Protein AF-A0A9R0RN13-F1 (afdb_monomer_lite)

Structure (mmCIF, N/CA/C/O backbone):
data_AF-A0A9R0RN13-F1
#
_entry.id   AF-A0A9R0RN13-F1
#
loop_
_atom_site.group_PDB
_atom_site.id
_atom_site.type_symbol
_atom_site.label_atom_id
_atom_site.label_alt_id
_atom_site.label_comp_id
_atom_site.label_asym_id
_atom_site.label_entity_id
_atom_site.label_seq_id
_atom_site.pdbx_PDB_ins_code
_atom_site.Cartn_x
_atom_site.Cartn_y
_atom_site.Cartn_z
_atom_site.occupancy
_atom_site.B_iso_or_equiv
_atom_site.auth_seq_id
_atom_site.auth_comp_id
_atom_site.auth_asym_id
_atom_site.auth_atom_id
_atom_site.pdbx_PDB_model_num
ATOM 1 N N . MET A 1 1 ? -18.129 -8.761 18.631 1.00 75.12 1 MET A N 1
ATOM 2 C CA . MET A 1 1 ? -18.322 -8.670 17.165 1.00 75.12 1 MET A CA 1
ATOM 3 C C . MET A 1 1 ? -16.975 -8.363 16.521 1.00 75.12 1 MET A C 1
ATOM 5 O O . MET A 1 1 ? -16.080 -7.928 17.233 1.00 75.12 1 MET A O 1
ATOM 9 N N . LEU A 1 2 ? -16.798 -8.599 15.219 1.00 87.56 2 LEU A N 1
ATOM 10 C CA . LEU A 1 2 ? -15.538 -8.291 14.517 1.00 87.56 2 LEU A CA 1
ATOM 11 C C . LEU A 1 2 ? -15.186 -6.798 14.611 1.00 87.56 2 LEU A C 1
ATOM 13 O O . LEU A 1 2 ? -14.055 -6.462 14.947 1.00 87.56 2 LEU A O 1
ATOM 17 N N . SER A 1 3 ? -16.188 -5.928 14.473 1.00 85.31 3 SER A N 1
ATOM 18 C CA . SER A 1 3 ? -16.075 -4.471 14.648 1.00 85.31 3 SER A CA 1
ATOM 19 C C . SER A 1 3 ? -15.494 -4.024 15.995 1.00 85.31 3 SER A C 1
ATOM 21 O O . SER A 1 3 ? -14.998 -2.912 16.100 1.00 85.31 3 SER A O 1
ATOM 23 N N . SER A 1 4 ? -15.543 -4.865 17.034 1.00 89.81 4 SER A N 1
ATOM 24 C CA . SER A 1 4 ? -15.033 -4.524 18.366 1.00 89.81 4 SER A CA 1
ATOM 25 C C . SER A 1 4 ? -13.633 -5.079 18.649 1.00 89.81 4 SER A C 1
ATOM 27 O O . SER A 1 4 ? -13.176 -4.981 19.784 1.00 89.81 4 SER A O 1
ATOM 29 N N . ARG A 1 5 ? -12.999 -5.774 17.692 1.00 94.62 5 ARG A N 1
ATOM 30 C CA . ARG A 1 5 ? -11.704 -6.454 17.905 1.00 94.62 5 ARG A CA 1
ATOM 31 C C . ARG A 1 5 ? -10.745 -6.371 16.721 1.00 94.62 5 ARG A C 1
ATOM 33 O O . ARG A 1 5 ? -9.541 -6.340 16.944 1.00 94.62 5 ARG A O 1
ATOM 40 N N . ALA A 1 6 ? -11.244 -6.387 15.488 1.00 95.69 6 ALA A N 1
ATOM 41 C CA . ALA A 1 6 ? -10.392 -6.278 14.312 1.00 95.69 6 ALA A CA 1
ATOM 42 C C . ALA A 1 6 ? -9.966 -4.827 14.091 1.00 95.69 6 ALA A C 1
ATOM 44 O O . ALA A 1 6 ? -10.798 -3.924 14.075 1.00 95.69 6 ALA A O 1
ATOM 45 N N . VAL A 1 7 ? -8.661 -4.637 13.910 1.00 95.94 7 VAL A N 1
ATOM 46 C CA . VAL A 1 7 ? -8.047 -3.325 13.675 1.00 95.94 7 VAL A CA 1
ATOM 47 C C . VAL A 1 7 ? -7.988 -3.011 12.181 1.00 95.94 7 VAL A C 1
ATOM 49 O O . VAL A 1 7 ? -8.285 -1.890 11.780 1.00 95.94 7 VAL A O 1
ATOM 52 N N . ALA A 1 8 ? -7.638 -4.002 11.357 1.00 96.44 8 ALA A N 1
ATOM 53 C CA . ALA A 1 8 ? -7.587 -3.874 9.907 1.00 96.44 8 ALA A CA 1
ATOM 54 C C . ALA A 1 8 ? -7.795 -5.232 9.217 1.00 96.44 8 ALA A C 1
ATOM 56 O O . ALA A 1 8 ? -7.550 -6.281 9.817 1.00 96.44 8 ALA A O 1
ATOM 57 N N . TYR A 1 9 ? -8.211 -5.199 7.952 1.00 96.19 9 TYR A N 1
ATOM 58 C CA . TYR A 1 9 ? -8.271 -6.355 7.059 1.00 96.19 9 TYR A CA 1
ATOM 59 C C . TYR A 1 9 ? -7.315 -6.166 5.874 1.00 96.19 9 TYR A C 1
ATOM 61 O O . TYR A 1 9 ? -7.323 -5.130 5.208 1.00 96.19 9 TYR A O 1
ATOM 69 N N . LEU A 1 10 ? -6.476 -7.167 5.613 1.00 95.62 10 LEU A N 1
ATOM 70 C CA . LEU A 1 10 ? -5.526 -7.158 4.504 1.00 95.62 10 LEU A CA 1
ATOM 71 C C . LEU A 1 10 ? -5.960 -8.204 3.486 1.00 95.62 10 LEU A C 1
ATOM 73 O O . LEU A 1 10 ? -5.964 -9.398 3.776 1.00 95.62 10 LEU A O 1
ATOM 77 N N . ASN A 1 11 ? -6.324 -7.732 2.305 1.00 94.25 11 ASN A N 1
ATOM 78 C CA . ASN A 1 11 ? -6.741 -8.551 1.189 1.00 94.25 11 ASN A CA 1
ATOM 79 C C . ASN A 1 11 ? -5.533 -8.848 0.288 1.00 94.25 11 ASN A C 1
ATOM 81 O O . ASN A 1 11 ? -4.865 -7.919 -0.177 1.00 94.25 11 ASN A O 1
ATOM 85 N N . ILE A 1 12 ? -5.236 -10.138 0.109 1.00 91.44 12 ILE A N 1
ATOM 86 C CA . ILE A 1 12 ? -4.014 -10.661 -0.536 1.00 91.44 12 ILE A CA 1
ATOM 87 C C . ILE A 1 12 ? -4.383 -11.755 -1.566 1.00 91.44 12 ILE A C 1
ATOM 89 O O . ILE A 1 12 ? -3.583 -12.630 -1.889 1.00 91.44 12 ILE A O 1
ATOM 93 N N . ASP A 1 13 ? -5.620 -11.771 -2.071 1.00 88.50 13 ASP A N 1
ATOM 94 C CA . ASP A 1 13 ? -5.951 -12.599 -3.230 1.00 88.50 13 ASP A CA 1
ATOM 95 C C . ASP A 1 13 ? -5.363 -11.968 -4.500 1.00 88.50 13 ASP A C 1
ATOM 97 O O . ASP A 1 13 ? -5.342 -10.749 -4.663 1.00 88.50 13 ASP A O 1
ATOM 101 N N . VAL A 1 14 ? -4.847 -12.816 -5.397 1.00 87.25 14 VAL A N 1
ATOM 102 C CA . VAL A 1 14 ? -4.320 -12.401 -6.712 1.00 87.25 14 VAL A CA 1
ATOM 103 C C . VAL A 1 14 ? -3.287 -11.265 -6.593 1.00 87.25 14 VAL A C 1
ATOM 105 O O . VAL A 1 14 ? -3.291 -10.287 -7.336 1.00 87.25 14 VAL A O 1
ATOM 108 N N . SER A 1 15 ? -2.362 -11.388 -5.635 1.00 87.31 15 SER A N 1
ATOM 109 C CA . SER A 1 15 ? -1.410 -10.312 -5.336 1.00 87.31 15 SER A CA 1
ATOM 110 C C . SER A 1 15 ? -0.381 -10.034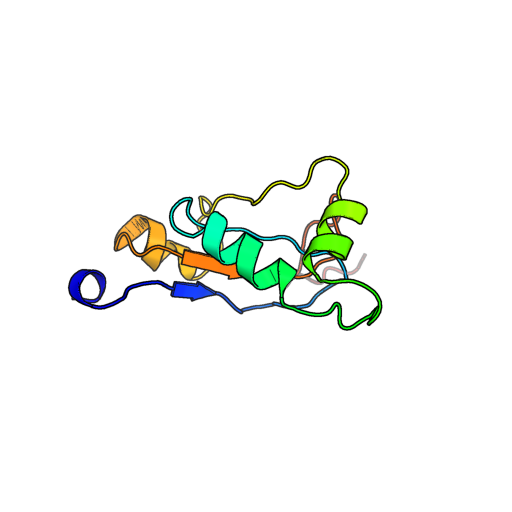 -6.422 1.00 87.31 15 SER A C 1
ATOM 112 O O . SER A 1 15 ? 0.179 -8.942 -6.426 1.00 87.31 15 SER A O 1
ATOM 114 N N . VAL A 1 16 ? -0.107 -10.980 -7.325 1.00 91.56 16 VAL A N 1
ATOM 115 C CA . VAL A 1 16 ? 0.884 -10.801 -8.395 1.00 91.56 16 VAL A CA 1
ATOM 116 C C . VAL A 1 16 ? 0.360 -11.372 -9.704 1.00 91.56 16 VAL A C 1
ATOM 118 O O . VAL A 1 16 ? 0.170 -12.578 -9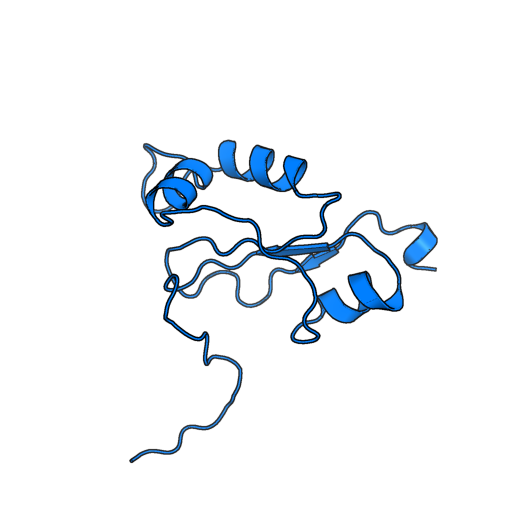.838 1.00 91.56 16 VAL A O 1
ATOM 121 N N . VAL A 1 17 ? 0.136 -10.481 -10.664 1.00 90.69 17 VAL A N 1
ATOM 122 C CA . VAL A 1 17 ? -0.358 -10.750 -12.025 1.00 90.69 17 VAL A CA 1
ATOM 123 C C . VAL A 1 17 ? 0.283 -9.825 -13.069 1.00 90.69 17 VAL A C 1
ATOM 125 O O . VAL A 1 17 ? -0.144 -9.811 -14.214 1.00 90.69 17 VAL A O 1
ATOM 128 N N . GLY A 1 18 ? 1.284 -9.041 -12.668 1.00 90.62 18 GLY A N 1
ATOM 129 C CA . GLY A 1 18 ? 2.091 -8.144 -13.499 1.00 90.62 18 GLY A CA 1
ATOM 130 C C . GLY A 1 18 ? 3.049 -7.327 -12.615 1.00 90.62 18 GLY A C 1
ATOM 131 O O . GLY A 1 18 ? 3.019 -7.503 -11.398 1.00 90.62 18 GLY A O 1
ATOM 132 N N . PRO A 1 19 ? 3.902 -6.450 -13.172 1.00 89.50 19 PRO A N 1
ATOM 133 C CA . PRO A 1 19 ? 4.998 -5.814 -12.424 1.00 89.50 19 PRO A CA 1
ATOM 134 C C . PRO A 1 19 ? 4.622 -4.507 -11.699 1.00 89.50 19 PRO A C 1
ATOM 136 O O . PRO A 1 19 ? 5.395 -3.990 -10.896 1.00 89.50 19 PRO A O 1
ATOM 139 N N . VAL A 1 20 ? 3.457 -3.916 -11.978 1.00 90.31 20 VAL A N 1
ATOM 140 C CA . VAL A 1 20 ? 3.090 -2.574 -11.492 1.00 90.31 20 VAL A CA 1
ATOM 141 C C . VAL A 1 20 ? 2.215 -2.656 -10.248 1.00 90.31 20 VAL A C 1
ATOM 143 O O . VAL A 1 20 ? 1.120 -3.209 -10.297 1.00 90.31 20 VAL A O 1
ATOM 146 N N . LEU A 1 21 ? 2.627 -2.018 -9.150 1.00 92.62 21 LEU A N 1
ATOM 147 C CA . LEU A 1 21 ? 1.798 -1.910 -7.946 1.00 92.62 21 LEU A CA 1
ATOM 148 C C . LEU A 1 21 ? 0.523 -1.080 -8.206 1.00 92.62 21 LEU A C 1
ATOM 150 O O . LEU A 1 21 ? 0.581 0.074 -8.642 1.00 92.62 21 LEU A O 1
ATOM 154 N N . LEU A 1 22 ? -0.633 -1.644 -7.855 1.00 91.62 22 LEU A N 1
ATOM 155 C CA . LEU A 1 22 ? -1.963 -1.032 -7.937 1.00 91.62 22 LEU A CA 1
ATOM 156 C C . LEU A 1 22 ? -2.601 -0.980 -6.534 1.00 91.62 22 LEU A C 1
ATOM 158 O O . LEU A 1 22 ? -3.502 -1.763 -6.222 1.00 91.62 22 LEU A O 1
ATOM 162 N N . PRO A 1 23 ? -2.141 -0.075 -5.650 1.00 92.25 23 PRO A N 1
ATOM 163 C CA . PRO A 1 23 ? -2.558 -0.083 -4.256 1.00 92.25 23 PRO A CA 1
ATOM 164 C C . PRO A 1 23 ? -3.968 0.493 -4.101 1.00 92.25 23 PRO A C 1
ATOM 166 O O . PRO A 1 23 ? -4.258 1.581 -4.609 1.00 92.25 23 PRO A O 1
ATOM 169 N N . SER A 1 24 ? -4.825 -0.195 -3.344 1.00 94.12 24 SER A N 1
ATOM 170 C CA . SER A 1 24 ? -6.150 0.301 -2.950 1.00 94.12 24 SER A CA 1
ATOM 171 C C . SER A 1 24 ? -6.335 0.178 -1.442 1.00 94.12 24 SER A C 1
ATOM 173 O O . SER A 1 24 ? -6.153 -0.900 -0.887 1.00 94.12 24 SER A O 1
ATOM 175 N N . THR A 1 25 ? -6.720 1.251 -0.753 1.00 96.31 25 THR A N 1
ATOM 176 C CA . THR A 1 25 ? -6.925 1.199 0.704 1.00 96.31 25 THR A CA 1
ATOM 177 C C . THR A 1 25 ? -7.962 2.209 1.191 1.00 96.31 25 THR A C 1
ATOM 179 O O . THR A 1 25 ? -8.401 3.099 0.451 1.00 96.31 25 THR A O 1
ATOM 182 N N . THR A 1 26 ? -8.400 2.035 2.434 1.00 97.06 26 THR A N 1
ATOM 183 C CA . THR A 1 26 ? -9.174 3.026 3.187 1.00 97.06 26 THR A CA 1
ATOM 184 C C . THR A 1 26 ? -8.271 4.180 3.651 1.00 97.06 26 THR A C 1
ATOM 186 O O . THR A 1 26 ? -7.146 3.904 4.064 1.00 97.06 26 THR A O 1
ATOM 189 N N . PRO A 1 27 ? -8.739 5.447 3.675 1.00 96.69 27 PRO A N 1
ATOM 190 C CA . PRO A 1 27 ? -7.899 6.608 4.006 1.00 96.69 27 PRO A CA 1
ATOM 191 C C . PRO A 1 27 ? -7.116 6.504 5.324 1.00 96.69 27 PRO A C 1
ATOM 193 O O . PRO A 1 27 ? -6.017 7.034 5.429 1.00 96.69 27 PRO A O 1
ATOM 196 N N . GLN A 1 28 ? -7.651 5.784 6.313 1.00 96.25 28 GLN A N 1
ATOM 197 C CA . GLN A 1 28 ? -7.017 5.541 7.611 1.00 96.25 28 GLN A CA 1
ATOM 198 C C . GLN A 1 28 ? -5.675 4.794 7.513 1.00 96.25 28 GLN A C 1
ATOM 200 O O . GLN A 1 28 ? -4.895 4.831 8.457 1.00 96.25 28 GLN A O 1
ATOM 205 N N . LEU A 1 29 ? -5.420 4.098 6.401 1.00 97.62 29 LEU A N 1
ATOM 206 C CA . LEU A 1 29 ? -4.220 3.292 6.171 1.00 97.62 29 LEU A CA 1
ATOM 207 C C . LEU A 1 29 ? -3.335 3.858 5.045 1.00 97.62 29 LEU A C 1
ATOM 209 O O . LEU A 1 29 ? -2.334 3.230 4.709 1.00 97.62 29 LEU A O 1
ATOM 213 N N . ASP A 1 30 ? -3.675 5.021 4.466 1.00 96.44 30 ASP A N 1
ATOM 214 C CA . ASP A 1 30 ? -2.920 5.622 3.351 1.00 96.44 30 ASP A CA 1
ATOM 215 C C . ASP A 1 30 ? -1.448 5.852 3.734 1.00 96.44 30 ASP A C 1
ATOM 217 O O . ASP A 1 30 ? -0.541 5.433 3.015 1.00 96.44 30 ASP A O 1
ATOM 221 N N . GLU A 1 31 ? -1.207 6.482 4.885 1.00 97.19 31 GLU A N 1
ATOM 222 C CA . GLU A 1 31 ? 0.144 6.788 5.368 1.00 97.19 31 GLU A CA 1
ATOM 223 C C . GLU A 1 31 ? 0.927 5.516 5.702 1.00 97.19 31 GLU A C 1
ATOM 225 O O . GLU A 1 31 ? 2.029 5.328 5.190 1.00 97.19 31 GLU A O 1
ATOM 230 N N . LEU A 1 32 ? 0.315 4.589 6.449 1.00 97.44 32 LEU A N 1
ATOM 231 C CA . LEU A 1 32 ? 0.931 3.306 6.797 1.00 97.44 32 LEU A CA 1
ATOM 232 C C . LEU A 1 32 ? 1.344 2.516 5.549 1.00 97.44 32 LEU A C 1
ATOM 234 O O . LEU A 1 32 ? 2.432 1.940 5.505 1.00 97.44 32 LEU A O 1
ATOM 238 N N . LEU A 1 33 ? 0.488 2.489 4.524 1.00 96.81 33 LEU A N 1
ATOM 239 C CA . LEU A 1 33 ? 0.798 1.822 3.268 1.00 96.81 33 LEU A CA 1
ATOM 240 C C . LEU A 1 33 ? 2.001 2.476 2.583 1.00 96.81 33 LEU A C 1
ATOM 242 O O . LEU A 1 33 ? 2.920 1.762 2.185 1.00 96.81 33 LEU A O 1
ATOM 246 N N . LEU A 1 34 ? 2.018 3.810 2.477 1.00 96.50 34 LEU A N 1
ATOM 247 C CA . LEU A 1 34 ? 3.120 4.559 1.864 1.00 96.50 34 LEU A CA 1
ATOM 248 C C . LEU A 1 34 ? 4.446 4.355 2.593 1.00 96.50 34 LEU A C 1
ATOM 250 O O . LEU A 1 34 ? 5.471 4.167 1.941 1.00 96.50 34 LEU A O 1
ATOM 254 N N . GLU A 1 35 ? 4.443 4.396 3.923 1.00 98.12 35 GLU A N 1
ATOM 255 C CA . GLU A 1 35 ? 5.634 4.126 4.728 1.00 98.12 35 GLU A CA 1
ATOM 256 C C . GLU A 1 35 ? 6.123 2.694 4.526 1.00 98.12 35 GLU A C 1
ATOM 258 O O . GLU A 1 35 ? 7.310 2.475 4.300 1.00 98.12 35 GLU A O 1
ATOM 263 N N . THR A 1 36 ? 5.207 1.724 4.501 1.00 97.25 36 THR A N 1
ATOM 264 C CA . THR A 1 36 ? 5.552 0.314 4.293 1.00 97.25 36 THR A CA 1
ATOM 265 C C . THR A 1 36 ? 6.226 0.098 2.939 1.00 97.25 36 THR A C 1
ATOM 267 O O . THR A 1 36 ? 7.298 -0.500 2.877 1.00 97.25 36 THR A O 1
ATOM 270 N N . ILE A 1 37 ? 5.665 0.621 1.842 1.00 96.38 37 ILE A N 1
ATOM 271 C CA . ILE A 1 37 ? 6.230 0.388 0.499 1.00 96.38 37 ILE A CA 1
ATOM 272 C C . ILE A 1 37 ? 7.552 1.131 0.250 1.00 96.38 37 ILE A C 1
ATOM 274 O O . ILE A 1 37 ? 8.278 0.775 -0.676 1.00 96.38 37 ILE A O 1
ATOM 278 N N . LYS A 1 38 ? 7.901 2.121 1.083 1.00 97.75 38 LYS A N 1
ATOM 279 C CA . LYS A 1 38 ? 9.234 2.752 1.097 1.00 97.75 38 LYS A CA 1
ATOM 280 C C . LYS A 1 38 ? 10.293 1.899 1.799 1.00 97.75 38 LYS A C 1
ATOM 282 O O . LYS A 1 38 ? 11.478 2.139 1.611 1.00 97.75 38 LYS A O 1
ATOM 287 N N . LEU A 1 39 ? 9.890 0.936 2.626 1.00 98.06 39 LEU A N 1
ATOM 288 C CA . LEU A 1 39 ? 10.808 0.045 3.345 1.00 98.06 39 LEU A CA 1
ATOM 289 C C . LEU A 1 39 ? 11.045 -1.277 2.604 1.00 98.06 39 LEU A C 1
ATOM 291 O O . LEU A 1 39 ? 12.039 -1.956 2.856 1.00 98.06 39 LEU A O 1
ATOM 295 N N . VAL A 1 40 ? 10.139 -1.651 1.700 1.00 96.88 40 VAL A N 1
ATOM 296 C CA . VAL A 1 40 ? 10.221 -2.899 0.935 1.00 96.88 40 VAL A CA 1
ATOM 297 C C . VAL A 1 40 ? 11.069 -2.687 -0.317 1.00 96.88 40 VAL A C 1
ATOM 299 O O . VAL A 1 40 ? 10.786 -1.803 -1.126 1.00 96.88 40 VAL A O 1
ATOM 302 N N . GLN A 1 41 ? 12.100 -3.516 -0.480 1.00 98.00 41 GLN A N 1
ATOM 303 C CA . GLN A 1 41 ? 12.915 -3.549 -1.695 1.00 98.00 41 GLN A CA 1
ATOM 304 C C . GLN A 1 41 ? 12.114 -4.108 -2.869 1.00 98.00 41 GLN A C 1
ATOM 306 O O . GLN A 1 41 ? 11.350 -5.060 -2.701 1.00 98.00 41 GLN A O 1
ATOM 311 N N . ASP A 1 42 ? 12.295 -3.517 -4.047 1.00 95.75 42 ASP A N 1
ATOM 312 C CA . ASP A 1 42 ? 11.703 -4.032 -5.276 1.00 95.75 42 ASP A CA 1
ATOM 313 C C . ASP A 1 42 ? 12.326 -5.408 -5.607 1.00 95.75 42 ASP A C 1
ATOM 315 O O . ASP A 1 42 ? 13.556 -5.510 -5.705 1.00 95.75 42 ASP A O 1
ATOM 319 N N . PRO A 1 43 ? 11.512 -6.476 -5.749 1.00 93.50 43 PRO A N 1
ATOM 320 C CA . PRO A 1 43 ? 12.015 -7.814 -6.049 1.00 93.50 43 PRO A CA 1
ATOM 321 C C . PRO A 1 43 ? 12.714 -7.910 -7.413 1.00 93.50 43 PRO A C 1
ATOM 323 O O . PRO A 1 43 ? 13.611 -8.738 -7.563 1.00 93.50 43 PRO A O 1
ATOM 326 N N . ASP A 1 44 ? 12.351 -7.058 -8.375 1.00 92.62 44 ASP A N 1
ATOM 327 C CA . ASP A 1 44 ? 12.933 -7.051 -9.720 1.00 92.62 44 ASP A CA 1
ATOM 328 C C . ASP A 1 44 ? 14.148 -6.113 -9.823 1.00 92.62 44 ASP A C 1
ATOM 330 O O . ASP A 1 44 ? 14.960 -6.227 -10.747 1.00 92.62 44 ASP A O 1
ATOM 334 N N . ASN A 1 45 ? 14.310 -5.182 -8.874 1.00 94.88 45 ASN A N 1
ATOM 335 C CA . ASN A 1 45 ? 15.411 -4.223 -8.861 1.00 94.88 45 ASN A CA 1
ATOM 336 C C . ASN A 1 45 ? 15.842 -3.836 -7.438 1.00 94.88 45 ASN A C 1
ATOM 338 O O . ASN A 1 45 ? 15.357 -2.870 -6.855 1.00 94.88 45 ASN A O 1
ATOM 342 N N . SER A 1 46 ? 16.882 -4.497 -6.931 1.00 95.12 46 SER A N 1
ATOM 343 C CA . SER A 1 46 ? 17.417 -4.269 -5.581 1.00 95.12 46 SER A CA 1
ATOM 344 C C . SER A 1 46 ? 18.058 -2.893 -5.340 1.00 95.12 46 SER A C 1
ATOM 346 O O . SER A 1 46 ? 18.549 -2.637 -4.243 1.00 95.12 46 SER A O 1
ATOM 348 N N . SER A 1 47 ? 18.142 -2.026 -6.355 1.00 96.94 47 SER A N 1
ATOM 349 C CA . SER A 1 47 ? 18.632 -0.647 -6.207 1.00 96.94 47 SER A CA 1
ATOM 350 C C . SER A 1 47 ? 17.516 0.356 -5.900 1.00 96.94 47 SER A C 1
ATOM 352 O O . SER A 1 47 ? 17.795 1.550 -5.787 1.00 96.94 47 SER A O 1
ATOM 354 N N . GLN A 1 48 ? 16.262 -0.092 -5.802 1.00 96.75 48 GLN A N 1
ATOM 355 C CA . GLN A 1 48 ? 15.115 0.769 -5.537 1.00 96.75 48 GLN A CA 1
ATOM 356 C C . GLN A 1 48 ? 14.075 0.082 -4.647 1.00 96.75 48 GLN A C 1
ATOM 358 O O . GLN A 1 48 ? 14.005 -1.140 -4.553 1.00 96.75 48 GLN A O 1
ATOM 363 N N . THR A 1 49 ? 13.225 0.884 -4.019 1.00 97.94 49 THR A N 1
ATOM 364 C CA . THR A 1 49 ? 12.098 0.382 -3.228 1.00 97.94 49 THR A CA 1
ATOM 365 C C . THR A 1 49 ? 10.867 0.158 -4.106 1.00 97.94 49 THR A C 1
ATOM 367 O O . THR A 1 49 ? 10.759 0.700 -5.210 1.00 97.94 49 THR A O 1
ATOM 370 N N . VAL A 1 50 ? 9.884 -0.582 -3.592 1.00 96.31 50 VAL A N 1
ATOM 371 C CA . VAL A 1 50 ? 8.570 -0.724 -4.242 1.00 96.31 50 VAL A CA 1
ATOM 372 C C . VAL A 1 50 ? 7.911 0.647 -4.448 1.00 96.31 50 VAL A C 1
ATOM 374 O O . VAL A 1 50 ? 7.279 0.883 -5.477 1.00 96.31 50 VAL A O 1
ATOM 377 N N . TYR A 1 51 ? 8.090 1.580 -3.507 1.00 96.00 51 TYR A N 1
ATOM 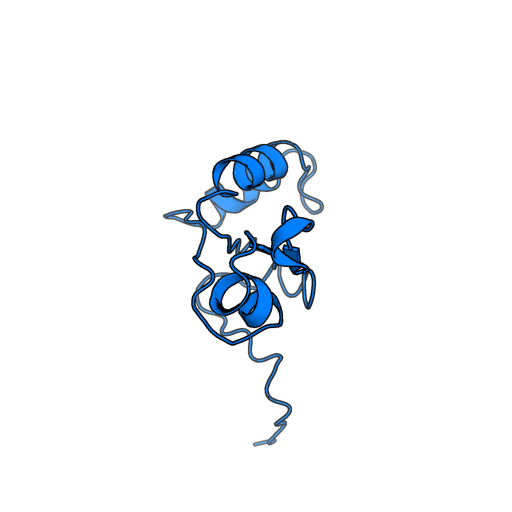378 C CA . TYR A 1 51 ? 7.645 2.967 -3.654 1.00 96.00 51 TYR A CA 1
ATOM 379 C C . TYR A 1 51 ? 8.282 3.655 -4.868 1.00 96.00 51 TYR A C 1
ATOM 381 O O . TYR A 1 51 ? 7.574 4.273 -5.665 1.00 96.00 51 TYR A O 1
ATOM 389 N N . ASP A 1 52 ? 9.600 3.532 -5.036 1.00 96.19 52 ASP A N 1
ATOM 390 C CA . ASP A 1 52 ? 10.320 4.155 -6.150 1.00 96.19 52 ASP A CA 1
ATOM 391 C C . ASP A 1 52 ? 9.863 3.586 -7.498 1.00 96.19 52 ASP A C 1
ATOM 393 O O . ASP A 1 52 ? 9.636 4.338 -8.449 1.00 96.19 52 ASP A O 1
ATOM 397 N N . ALA A 1 53 ? 9.680 2.264 -7.570 1.00 94.44 53 ALA A N 1
ATOM 398 C CA . ALA A 1 53 ? 9.141 1.580 -8.742 1.00 94.44 53 ALA A CA 1
ATOM 399 C C . ALA A 1 53 ? 7.725 2.078 -9.078 1.00 94.44 53 ALA A C 1
ATOM 401 O O . ALA A 1 53 ? 7.428 2.450 -10.218 1.00 94.44 53 ALA A O 1
ATOM 402 N N . TRP A 1 54 ? 6.859 2.157 -8.064 1.00 93.12 54 TRP A N 1
ATOM 403 C CA . TRP A 1 54 ? 5.477 2.607 -8.198 1.00 93.12 54 TRP A CA 1
ATOM 404 C C . TRP A 1 54 ? 5.380 4.049 -8.710 1.00 93.12 54 TRP A C 1
ATOM 406 O O . TRP A 1 54 ? 4.653 4.305 -9.672 1.00 93.12 54 TRP A O 1
ATOM 416 N N . VAL A 1 55 ? 6.154 4.979 -8.139 1.00 93.44 55 VAL A N 1
ATOM 417 C CA . VAL A 1 55 ? 6.181 6.386 -8.572 1.00 93.44 55 VAL A CA 1
ATOM 418 C C . VAL A 1 55 ? 6.710 6.525 -10.004 1.00 93.44 55 VAL A C 1
ATOM 420 O O . VAL A 1 55 ? 6.159 7.306 -10.777 1.00 93.44 55 VAL A O 1
ATOM 423 N N . LYS A 1 56 ? 7.726 5.745 -10.400 1.00 91.00 56 LYS A N 1
ATOM 424 C CA . LYS A 1 56 ? 8.265 5.760 -11.775 1.00 91.00 56 LYS A CA 1
ATOM 425 C C . LYS A 1 56 ? 7.275 5.219 -12.807 1.00 91.00 56 LYS A C 1
ATOM 427 O O . LYS A 1 56 ? 7.167 5.768 -13.899 1.00 91.00 56 LYS A O 1
ATOM 432 N N . SER A 1 57 ? 6.554 4.153 -12.464 1.00 84.56 57 SER A N 1
ATOM 433 C CA . SER A 1 57 ? 5.605 3.482 -13.366 1.00 84.56 57 SER A CA 1
ATOM 434 C C . SER A 1 57 ? 4.322 4.282 -13.629 1.00 84.56 57 SER A C 1
ATOM 436 O O . SER A 1 57 ? 3.556 3.955 -14.536 1.00 84.56 57 SER A O 1
ATOM 438 N N . ASN A 1 58 ? 4.055 5.330 -12.841 1.00 78.81 58 ASN A N 1
ATOM 439 C CA . ASN A 1 58 ? 2.752 5.972 -12.807 1.00 78.81 58 ASN A CA 1
ATOM 440 C C . ASN A 1 58 ? 2.881 7.501 -12.811 1.00 78.81 58 ASN A C 1
ATOM 442 O O . ASN A 1 58 ? 3.190 8.102 -11.794 1.00 78.81 58 ASN A O 1
ATOM 446 N N . ALA A 1 59 ? 2.554 8.153 -13.934 1.00 73.38 59 ALA A N 1
ATOM 447 C CA . ALA A 1 59 ? 2.674 9.614 -14.103 1.00 73.38 59 ALA A CA 1
ATOM 448 C C . ALA A 1 59 ? 1.880 10.460 -13.078 1.00 73.38 59 ALA A C 1
ATOM 450 O O . ALA A 1 59 ? 2.071 11.668 -12.963 1.00 73.38 59 ALA A O 1
ATOM 451 N N . SER A 1 60 ? 0.948 9.846 -12.348 1.00 80.44 60 SER A N 1
ATOM 452 C CA . SER A 1 60 ? 0.243 10.462 -11.220 1.00 80.44 60 SER A CA 1
ATOM 453 C C . SER A 1 60 ? -0.079 9.360 -10.210 1.00 80.44 60 SER A C 1
ATOM 455 O O . SER A 1 60 ? -1.170 8.782 -10.272 1.00 80.44 60 SER A O 1
ATOM 457 N N . PRO A 1 61 ? 0.883 8.994 -9.345 1.00 84.06 61 PRO A N 1
ATOM 458 C CA . PRO A 1 61 ? 0.724 7.881 -8.425 1.00 84.06 61 PRO A CA 1
ATOM 459 C C . PRO A 1 61 ? -0.382 8.223 -7.427 1.00 84.06 61 PRO A C 1
ATOM 461 O O . PRO A 1 61 ? -0.315 9.213 -6.699 1.00 84.06 61 PRO A O 1
ATOM 464 N N . LYS A 1 62 ? -1.447 7.422 -7.435 1.00 90.19 62 LYS A N 1
ATOM 465 C CA . LYS A 1 62 ? -2.601 7.599 -6.557 1.00 90.19 62 LYS A CA 1
ATOM 466 C C . LYS A 1 62 ? -2.998 6.257 -5.977 1.00 90.19 62 LYS A C 1
ATOM 468 O O . LYS A 1 62 ? -3.192 5.295 -6.717 1.00 90.19 62 LYS A O 1
ATOM 473 N N . ILE A 1 63 ? -3.167 6.226 -4.661 1.00 93.19 63 ILE A N 1
ATOM 474 C CA . ILE A 1 63 ? -3.766 5.086 -3.978 1.00 93.19 63 ILE A CA 1
ATOM 475 C C . ILE A 1 63 ? -5.261 5.077 -4.301 1.00 93.19 63 ILE A C 1
ATOM 477 O O . ILE A 1 63 ? -5.975 6.057 -4.065 1.00 93.19 63 ILE A O 1
ATOM 481 N N . GLN A 1 64 ? -5.746 3.977 -4.861 1.00 93.06 64 GLN A N 1
ATOM 482 C CA . GLN A 1 64 ? -7.157 3.799 -5.179 1.00 93.06 64 GLN A CA 1
ATOM 483 C C . GLN A 1 64 ? -7.991 3.621 -3.899 1.00 93.06 64 GLN A C 1
ATOM 485 O O . GLN A 1 64 ? -7.463 3.465 -2.797 1.00 93.06 64 GLN A O 1
ATOM 490 N N . ARG A 1 65 ? -9.318 3.716 -4.019 1.00 94.31 65 ARG A N 1
ATOM 491 C CA . ARG A 1 65 ? -10.241 3.572 -2.885 1.00 94.31 65 ARG A CA 1
ATOM 492 C C . ARG A 1 65 ? -10.995 2.256 -2.976 1.00 94.31 65 ARG A C 1
ATOM 494 O O . ARG A 1 65 ? -11.471 1.885 -4.048 1.00 94.31 65 ARG A O 1
ATOM 501 N N . LEU A 1 66 ? -11.170 1.608 -1.830 1.00 92.56 66 LEU A N 1
ATOM 502 C CA . LEU A 1 66 ? -12.046 0.450 -1.695 1.00 92.56 66 LEU A CA 1
ATOM 503 C C . LEU A 1 66 ? -13.502 0.924 -1.668 1.00 92.56 66 LEU A C 1
ATOM 505 O O . LEU A 1 66 ? -14.015 1.343 -0.635 1.00 92.56 66 LEU A O 1
ATOM 509 N N . GLY A 1 67 ? -14.144 0.921 -2.833 1.00 82.31 67 GLY A N 1
ATOM 510 C CA . GLY A 1 67 ? -15.555 1.295 -2.976 1.00 82.31 67 GLY A CA 1
ATOM 511 C C . GLY A 1 67 ? -16.365 0.344 -3.852 1.00 82.31 67 GLY A C 1
ATOM 512 O O . GLY A 1 67 ? -17.590 0.380 -3.815 1.00 82.31 67 GLY A O 1
ATOM 513 N N . ASN A 1 68 ? -15.699 -0.521 -4.619 1.00 78.69 68 ASN A N 1
ATOM 514 C CA . ASN A 1 68 ? -16.373 -1.555 -5.395 1.00 78.69 68 ASN A CA 1
ATOM 515 C C . ASN A 1 68 ? -16.685 -2.776 -4.500 1.00 78.69 68 ASN A C 1
ATOM 517 O O . ASN A 1 68 ? -16.029 -2.987 -3.483 1.00 78.69 68 ASN A O 1
ATOM 521 N N . GLY A 1 69 ? -17.691 -3.568 -4.872 1.00 79.56 69 GLY A N 1
ATOM 522 C CA . GLY A 1 69 ? -18.045 -4.823 -4.193 1.00 79.56 69 GLY A CA 1
ATOM 523 C C . GLY A 1 69 ? -17.356 -6.055 -4.790 1.00 79.56 69 GLY A C 1
ATOM 524 O O . GLY A 1 69 ? -17.933 -7.133 -4.763 1.00 79.56 69 GLY A O 1
ATOM 525 N N . GLY A 1 70 ? -16.193 -5.886 -5.428 1.00 80.69 70 GLY A N 1
ATOM 526 C CA . GLY A 1 70 ? -15.584 -6.902 -6.293 1.00 80.69 70 GLY A CA 1
ATOM 527 C C . GLY A 1 70 ? -14.672 -7.919 -5.603 1.00 80.69 70 GLY A C 1
ATOM 528 O O . GLY A 1 70 ? -14.039 -8.698 -6.303 1.00 80.69 70 GLY A O 1
ATOM 529 N N . SER A 1 71 ? -14.550 -7.886 -4.274 1.00 89.12 71 SER A N 1
ATOM 530 C CA . SER A 1 71 ? -13.687 -8.788 -3.496 1.00 89.12 71 SER A CA 1
ATOM 531 C C . SER A 1 71 ? -14.128 -8.819 -2.022 1.00 89.12 71 SER A C 1
ATOM 533 O O . SER A 1 71 ? -15.002 -8.049 -1.604 1.00 89.12 71 SER A O 1
ATOM 535 N N . ASP A 1 72 ? -13.518 -9.692 -1.224 1.00 90.50 72 ASP A N 1
ATOM 536 C CA . ASP A 1 72 ? -13.900 -10.007 0.157 1.00 90.50 72 ASP A CA 1
ATOM 537 C C . ASP A 1 72 ? -13.791 -8.804 1.111 1.00 90.50 72 ASP A C 1
ATOM 539 O O . ASP A 1 72 ? -14.543 -8.712 2.088 1.00 90.50 72 ASP A O 1
ATOM 543 N N . TYR A 1 73 ? -12.942 -7.812 0.801 1.00 92.94 73 TYR A N 1
ATOM 544 C CA . TYR A 1 73 ? -12.850 -6.568 1.582 1.00 92.94 73 TYR A CA 1
ATOM 545 C C . TYR A 1 73 ? -14.176 -5.793 1.661 1.00 92.94 73 TYR A C 1
ATOM 547 O O . TYR A 1 73 ? -14.334 -4.950 2.548 1.00 92.94 73 TYR A O 1
ATOM 555 N N . ALA A 1 74 ? -15.140 -6.046 0.766 1.00 94.44 74 ALA A N 1
ATOM 556 C CA . ALA A 1 74 ? -16.421 -5.344 0.749 1.00 94.44 74 ALA A CA 1
ATOM 557 C C . ALA A 1 74 ? -17.197 -5.526 2.063 1.00 94.44 74 ALA A C 1
ATOM 559 O O . ALA A 1 74 ? -17.706 -4.550 2.617 1.00 94.44 74 ALA A O 1
ATOM 560 N N . ALA A 1 75 ? -17.217 -6.738 2.627 1.00 93.56 75 ALA A N 1
ATOM 561 C CA . ALA A 1 75 ? -17.878 -6.996 3.907 1.00 93.56 75 ALA A CA 1
ATOM 562 C C . ALA A 1 75 ? -17.210 -6.223 5.060 1.00 93.56 75 ALA A C 1
ATOM 564 O O . ALA A 1 75 ? -17.886 -5.679 5.936 1.00 93.56 75 ALA A O 1
ATOM 565 N N . PHE A 1 76 ? -15.882 -6.119 5.042 1.00 94.81 76 PHE A N 1
ATOM 566 C CA . PHE A 1 76 ? -15.125 -5.426 6.080 1.00 94.81 76 PHE A CA 1
ATOM 567 C C . PHE A 1 76 ? -15.326 -3.914 6.007 1.00 94.81 76 PHE A C 1
ATOM 569 O O . PHE A 1 76 ? -15.707 -3.314 7.009 1.00 94.81 76 PHE A O 1
ATOM 576 N N . VAL A 1 77 ? -15.162 -3.308 4.829 1.00 94.31 77 VAL A N 1
ATOM 577 C CA . VAL A 1 77 ? -15.262 -1.850 4.662 1.00 94.31 77 VAL A CA 1
ATOM 578 C C . VAL A 1 77 ? -16.710 -1.366 4.719 1.00 94.31 77 VAL A C 1
ATOM 580 O O . VAL A 1 77 ? -17.004 -0.405 5.425 1.00 94.31 77 VAL A O 1
ATOM 583 N N . GLN A 1 78 ? -17.621 -2.003 3.979 1.00 93.19 78 GLN A N 1
ATOM 584 C CA . GLN A 1 78 ? -18.960 -1.455 3.728 1.00 93.19 78 GLN A CA 1
ATOM 585 C C . GLN A 1 78 ? -19.994 -1.895 4.765 1.00 93.19 78 GLN A C 1
ATOM 587 O O . GLN A 1 78 ? -20.940 -1.156 5.026 1.00 93.19 78 GLN A O 1
ATOM 592 N N . HIS A 1 79 ? -19.836 -3.086 5.349 1.00 92.88 79 HIS A N 1
ATOM 593 C CA . HIS A 1 79 ? -20.812 -3.628 6.294 1.00 92.88 79 HIS A CA 1
ATOM 594 C C . HIS A 1 79 ? -20.366 -3.489 7.753 1.00 92.88 79 HIS A C 1
ATOM 596 O O . HIS A 1 79 ? -21.151 -3.059 8.596 1.00 92.88 79 HIS A O 1
ATOM 602 N N . VAL A 1 80 ? -19.112 -3.837 8.064 1.00 94.19 80 VAL A N 1
ATOM 603 C CA . VAL A 1 80 ? -18.621 -3.890 9.456 1.00 94.19 80 VAL A CA 1
ATOM 604 C C . VAL A 1 80 ? -17.802 -2.650 9.853 1.00 94.19 80 VAL A C 1
ATOM 606 O O . VAL A 1 80 ? -17.624 -2.400 11.045 1.00 94.19 80 VAL A O 1
ATOM 609 N N . GLY A 1 81 ? -17.343 -1.847 8.887 1.00 93.56 81 GLY A N 1
ATOM 610 C CA . GLY A 1 81 ? -16.602 -0.602 9.123 1.00 93.56 81 GLY A CA 1
ATOM 611 C C . GLY A 1 81 ? -15.138 -0.799 9.537 1.00 93.56 81 GLY A C 1
ATOM 612 O O . GLY A 1 81 ? -14.581 0.041 10.240 1.00 93.56 81 GLY A O 1
ATOM 613 N N . ILE A 1 82 ? -14.517 -1.909 9.136 1.00 96.19 82 ILE A N 1
ATOM 614 C CA . ILE A 1 82 ? -13.115 -2.230 9.425 1.00 96.19 82 ILE A CA 1
ATOM 615 C C . ILE A 1 82 ? -12.212 -1.632 8.326 1.00 96.19 82 ILE A C 1
ATOM 617 O O . ILE A 1 82 ? -12.419 -1.933 7.143 1.00 96.19 82 ILE A O 1
ATOM 621 N N . PRO A 1 83 ? -11.194 -0.820 8.684 1.00 96.38 83 PRO A N 1
ATOM 622 C CA . PRO A 1 83 ? -10.186 -0.333 7.742 1.00 96.38 83 PRO A CA 1
ATOM 623 C C . PRO A 1 83 ? -9.562 -1.485 6.958 1.00 96.38 83 PRO A C 1
ATOM 625 O O . PRO A 1 83 ? -9.246 -2.526 7.530 1.00 96.38 83 PRO A O 1
ATOM 628 N N . SER A 1 84 ? -9.405 -1.328 5.647 1.00 96.81 84 SER A N 1
ATOM 629 C CA . SER A 1 84 ? -8.966 -2.432 4.792 1.00 96.81 84 SER A CA 1
ATOM 630 C C . SER A 1 84 ? -8.012 -1.978 3.699 1.00 96.81 84 SER A C 1
ATOM 632 O O . SER A 1 84 ? -8.086 -0.840 3.233 1.00 96.81 84 SER A O 1
ATOM 634 N N . THR A 1 85 ? -7.164 -2.898 3.249 1.00 96.25 85 THR A N 1
ATOM 635 C CA . THR A 1 85 ? -6.224 -2.703 2.138 1.00 96.25 85 THR A CA 1
ATOM 636 C C . THR A 1 85 ? -6.324 -3.874 1.170 1.00 96.25 85 T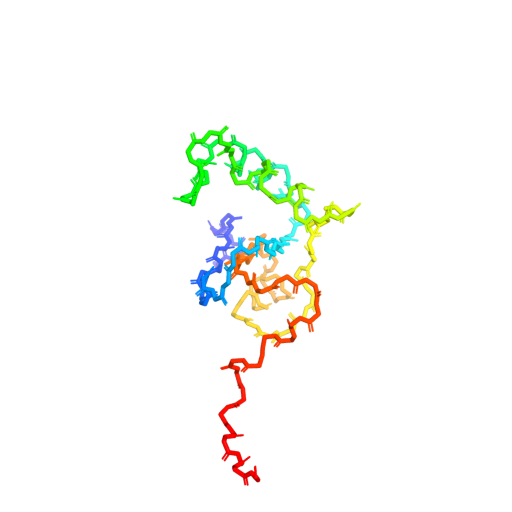HR A C 1
ATOM 638 O O . THR A 1 85 ? -6.419 -5.015 1.606 1.00 96.25 85 THR A O 1
ATOM 641 N N . ASN A 1 86 ? -6.260 -3.592 -0.128 1.00 94.25 86 ASN A N 1
ATOM 642 C CA . ASN A 1 86 ? -6.097 -4.570 -1.195 1.00 94.25 86 ASN A CA 1
ATOM 643 C C . ASN A 1 86 ? -4.773 -4.315 -1.929 1.00 94.25 86 ASN A C 1
ATOM 645 O O . ASN A 1 86 ? -4.529 -3.194 -2.395 1.00 94.25 86 ASN A O 1
ATOM 649 N N . LEU A 1 87 ? -3.924 -5.342 -2.005 1.00 91.94 87 LEU A N 1
ATOM 650 C CA . LEU A 1 87 ? -2.582 -5.266 -2.585 1.00 91.94 87 LEU A CA 1
ATOM 651 C C . LEU A 1 87 ? -2.472 -6.168 -3.812 1.00 91.94 87 LEU A C 1
ATOM 653 O O . LEU A 1 87 ? -2.506 -7.391 -3.697 1.00 91.94 87 LEU A O 1
ATOM 657 N N . ILE A 1 88 ? -2.295 -5.539 -4.974 1.00 91.94 88 ILE A N 1
ATOM 658 C CA . ILE A 1 88 ? -2.141 -6.210 -6.265 1.00 91.94 88 ILE A CA 1
ATOM 659 C C . ILE A 1 88 ? -0.969 -5.577 -7.018 1.00 91.94 88 ILE A C 1
ATOM 661 O O . ILE A 1 88 ? -0.886 -4.352 -7.126 1.00 91.94 88 ILE A O 1
ATOM 665 N N . PHE A 1 89 ? -0.103 -6.412 -7.581 1.00 92.31 89 PHE A N 1
ATOM 666 C CA . PHE A 1 89 ? 0.812 -6.066 -8.662 1.00 92.31 89 PHE A CA 1
ATOM 667 C C . PHE A 1 89 ? 0.215 -6.560 -9.984 1.00 92.31 89 PHE A C 1
ATOM 669 O O . PHE A 1 89 ? -0.107 -7.739 -10.102 1.00 92.31 89 PHE A O 1
ATOM 676 N N . GLY A 1 90 ? 0.022 -5.677 -10.963 1.00 88.75 90 GLY A N 1
ATOM 677 C CA . GLY A 1 90 ? -0.626 -5.978 -12.240 1.00 88.75 90 GLY A CA 1
ATOM 678 C C . GLY A 1 90 ? 0.042 -5.312 -13.440 1.00 88.75 90 GLY A C 1
ATOM 679 O O . GLY A 1 90 ? 1.088 -4.685 -13.327 1.00 88.75 90 GLY A O 1
ATOM 680 N N . GLU A 1 91 ? -0.573 -5.441 -14.610 1.00 81.75 91 GLU A N 1
ATOM 681 C CA . GLU A 1 91 ? -0.020 -5.021 -15.913 1.00 81.75 91 GLU A CA 1
ATOM 682 C C . GLU A 1 91 ? -0.040 -3.485 -16.160 1.00 81.75 91 GLU A C 1
ATOM 684 O O . GLU A 1 91 ? 0.315 -3.005 -17.233 1.00 81.75 91 GLU A O 1
ATOM 689 N N . GLY A 1 92 ? -0.438 -2.673 -15.169 1.00 68.94 92 GLY A N 1
ATOM 690 C CA . GLY A 1 92 ? -0.499 -1.206 -15.270 1.00 68.94 92 GLY A CA 1
ATOM 691 C C . GLY A 1 92 ? -1.815 -0.647 -15.845 1.00 68.94 92 GLY A C 1
ATOM 692 O O . GLY A 1 92 ? -2.779 -1.370 -16.101 1.00 68.94 92 GLY A O 1
ATOM 693 N N . ARG A 1 93 ? -1.910 0.688 -15.997 1.00 57.66 93 ARG A N 1
ATOM 694 C CA . ARG A 1 93 ? -3.134 1.356 -16.495 1.00 57.66 93 ARG A CA 1
ATOM 695 C C . ARG A 1 93 ? -3.406 0.964 -17.955 1.00 57.66 93 ARG A C 1
ATOM 697 O O . ARG A 1 93 ? -2.659 1.365 -18.837 1.00 57.66 93 ARG A O 1
ATOM 704 N N . GLY A 1 94 ? -4.512 0.256 -18.196 1.00 48.81 94 GLY A N 1
ATOM 705 C CA . GLY A 1 94 ? -4.978 -0.141 -19.535 1.00 48.81 94 GLY A CA 1
ATOM 706 C C . GLY A 1 94 ? -5.224 -1.642 -19.684 1.00 48.81 94 GLY A C 1
ATOM 707 O O . GLY A 1 94 ? -6.013 -2.048 -20.531 1.00 48.81 94 GLY A O 1
ATOM 708 N N . ALA A 1 95 ? -4.635 -2.456 -18.810 1.00 46.25 95 ALA A N 1
ATOM 709 C CA . ALA A 1 95 ? -4.959 -3.866 -18.701 1.00 46.25 95 ALA A CA 1
ATOM 710 C C . ALA A 1 95 ? -6.110 -4.035 -17.704 1.00 46.25 95 ALA A C 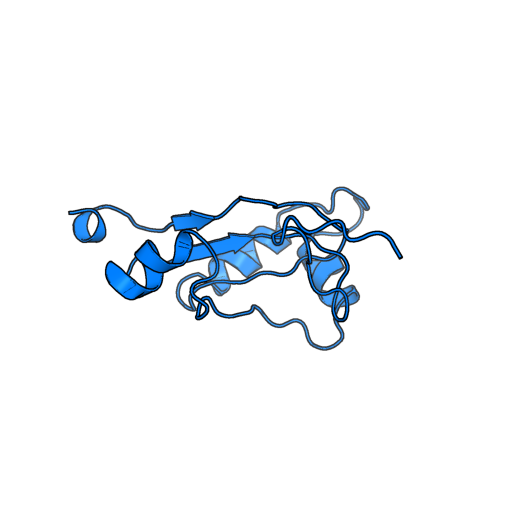1
ATOM 712 O O . ALA A 1 95 ? -5.935 -3.942 -16.488 1.00 46.25 95 ALA A O 1
ATOM 713 N N . LEU A 1 96 ? -7.323 -4.235 -18.220 1.00 44.72 96 LEU A N 1
ATOM 714 C CA . LEU A 1 96 ? -8.407 -4.757 -17.401 1.00 44.72 96 LEU A CA 1
ATOM 715 C C . LEU A 1 96 ? -7.954 -6.133 -16.904 1.00 44.72 96 LEU A C 1
ATOM 717 O O . LEU A 1 96 ? -7.630 -6.997 -17.718 1.00 44.72 96 LEU A O 1
ATOM 721 N N . LEU A 1 97 ? -7.912 -6.336 -15.587 1.00 51.62 97 LEU A N 1
ATOM 722 C CA . LEU A 1 97 ? -7.626 -7.646 -15.019 1.00 51.62 97 LEU A CA 1
ATOM 723 C C . LEU A 1 97 ? -8.829 -8.567 -15.272 1.00 51.62 97 LEU A C 1
ATOM 725 O O . LEU A 1 97 ? -9.697 -8.744 -14.420 1.00 51.62 97 LEU A O 1
ATOM 729 N N . VAL A 1 98 ? -8.909 -9.131 -16.476 1.00 46.12 98 VAL A N 1
ATOM 730 C CA . VAL A 1 98 ? -9.884 -10.160 -16.857 1.00 46.12 98 VAL A CA 1
ATOM 731 C C . VAL A 1 98 ? -9.381 -11.506 -16.337 1.00 46.12 98 VAL A C 1
ATOM 733 O O . VAL A 1 98 ? -9.049 -12.398 -17.105 1.00 46.12 98 VAL A O 1
ATOM 736 N N . LEU A 1 99 ? -9.259 -11.653 -15.018 1.00 46.91 99 LEU A N 1
ATOM 737 C CA . LEU A 1 99 ? -8.938 -12.954 -14.410 1.00 46.91 99 LEU A CA 1
ATOM 738 C C . LEU A 1 99 ? -10.135 -13.600 -13.708 1.00 46.91 99 LEU A C 1
ATOM 740 O O . LEU A 1 99 ? -10.062 -14.764 -13.334 1.00 46.91 99 LEU A O 1
ATOM 744 N N . TYR A 1 100 ? -11.265 -12.894 -13.598 1.00 47.50 100 TYR A N 1
ATOM 745 C CA . TYR A 1 100 ? -12.412 -13.354 -12.808 1.00 47.50 100 TYR A CA 1
ATOM 746 C C . TYR A 1 100 ? -13.671 -13.723 -13.602 1.00 47.50 100 TYR A C 1
ATOM 748 O O . TYR A 1 100 ? -14.680 -14.095 -13.010 1.00 47.50 100 TYR A O 1
ATOM 756 N N . SER A 1 101 ? -13.643 -13.692 -14.934 1.00 45.84 101 SER A N 1
ATOM 757 C CA . SER A 1 101 ? -14.711 -14.298 -15.739 1.00 45.84 101 SER A CA 1
ATOM 758 C C . SER A 1 101 ? -14.154 -15.509 -16.467 1.00 45.84 101 SER A C 1
ATOM 760 O O . SER A 1 101 ? -13.576 -15.391 -17.543 1.00 45.84 101 SER A O 1
ATOM 762 N N . CYS A 1 102 ? -14.310 -16.685 -15.857 1.00 41.78 102 CYS A N 1
ATOM 763 C CA . CYS A 1 102 ? -14.177 -17.948 -16.569 1.00 41.78 102 CYS A CA 1
ATOM 764 C C . CYS A 1 102 ? -15.143 -17.918 -17.765 1.00 41.78 102 CYS A C 1
ATOM 766 O O . CYS A 1 102 ? -16.360 -17.958 -17.600 1.00 41.78 102 CYS A O 1
ATOM 768 N N . GLY A 1 103 ? -14.573 -17.759 -18.955 1.00 36.38 103 GLY A N 1
ATOM 769 C CA . GLY A 1 103 ? -15.283 -17.571 -20.209 1.00 36.38 103 GLY A CA 1
ATOM 770 C C . GLY A 1 103 ? -14.297 -17.580 -21.368 1.00 36.38 103 GLY A C 1
ATOM 771 O O . GLY A 1 103 ? -14.225 -16.622 -22.128 1.00 36.38 103 GLY A O 1
ATOM 772 N N . PHE A 1 104 ? -13.517 -18.658 -21.492 1.00 44.00 104 PHE A N 1
ATOM 773 C CA . PHE A 1 104 ? -12.914 -19.010 -22.775 1.00 44.00 104 PHE A CA 1
ATOM 774 C C . PHE A 1 104 ? -14.058 -19.202 -23.781 1.00 44.00 104 PHE A C 1
ATOM 776 O O . PHE A 1 104 ? -14.712 -20.242 -23.797 1.00 44.00 104 PHE A O 1
ATOM 783 N N . SER A 1 105 ? -14.315 -18.198 -24.614 1.00 29.83 105 SER A N 1
ATOM 784 C CA . SER A 1 105 ? -14.907 -18.424 -25.927 1.00 29.83 105 SER A CA 1
ATOM 785 C C . SER A 1 105 ? -13.809 -18.174 -26.940 1.00 29.83 105 SER A C 1
ATOM 787 O O . SER A 1 105 ? -13.389 -17.040 -27.157 1.00 29.83 105 SER A O 1
ATOM 789 N N . TYR A 1 106 ? -13.301 -19.275 -27.485 1.00 34.19 106 TYR A N 1
ATOM 790 C CA . TYR A 1 106 ? -12.516 -19.269 -28.704 1.00 34.19 106 TYR A CA 1
ATOM 791 C C . TYR A 1 106 ? -13.330 -18.575 -29.799 1.00 34.19 106 TYR A C 1
ATOM 793 O O . TYR A 1 106 ? -14.468 -18.970 -30.060 1.00 34.19 106 TYR A O 1
ATOM 801 N N . VAL A 1 107 ? -12.724 -17.588 -30.448 1.00 37.41 107 VAL A N 1
ATOM 802 C CA . VAL A 1 107 ? -12.965 -17.284 -31.861 1.00 37.41 107 VAL A CA 1
ATOM 803 C C . VAL A 1 107 ? -11.625 -17.24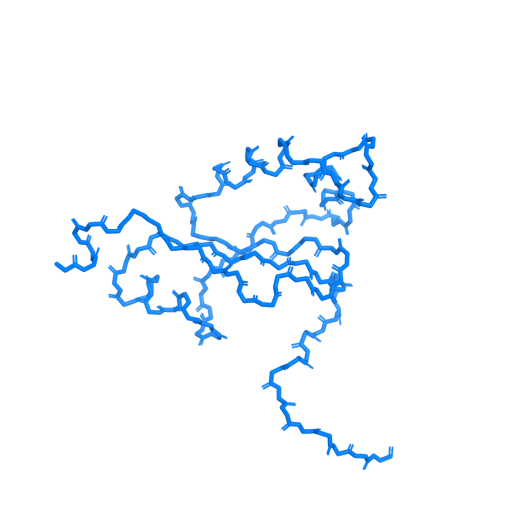5 -32.566 1.00 37.41 107 VAL A C 1
ATOM 805 O O . VAL A 1 107 ? -10.672 -16.694 -31.970 1.00 37.41 107 VAL A O 1
#

Foldseek 3Di:
DCLVPAQEAEACPQQEAAQEKQKEWDPVCPVVVLVVQQVAARPVDNVHTSNVRNCVQDVDRDHHYPDDPPDPCCCQCPPSNHTYIYIHHHDDPPDDPPPPDPDPDDD

Radius of gyration: 15.37 Å; chains: 1; bounding box: 39×30×50 Å

Sequence (107 aa):
MLSSRAVAYLNIDVSVVGPVLLPSTTPQLDELLLETIKLVQDPDNSSQTVYDAWVKSNASPKIQRLGNGGSDYAAFVQHVGIPSTNLIFGEGRGALLVLYSCGFSYV

InterPro domains:
  IPR039373 Transferrin receptor protein 1/Glutamate carboxypeptidase 2-like [PTHR10404] (1-91)

Secondary structure (DSSP, 8-state):
-GGGT---EEE-TT-BSSSEE--EE-GGGHHHHHHHHHHSBPSS-TTSBHHHHHHHH-SS---EE--SSSSTHHIIIIII---EEE--EES-TT---TTS-------

pLDDT: mean 85.26, std 17.76, range [29.83, 98.12]

Organism: Triticum turgidum subsp. durum (NCBI:txid4567)